Protein AF-A0A9X5XKQ8-F1 (afdb_monomer_lite)

Secondary structure (DSSP, 8-state):
-----PPPPPP-------------TTHHHHHHHHHHHHHTT--HHHHHHHHTS-HHHHHHHHTTSS-GGGS-HHHHHHHHHHHHHTT--HHHHHHHHHHHHHHHHHHHHH-SSS-GGG-HHHHS---HHHHHHHHHHHH----HHHHTPPPPSSPPPS---SS----HHHHHHHHHHHHH--

Radius of gyration: 20.22 Å; chains: 1; bounding box: 69×44×56 Å

Sequence (182 aa):
MGAVMRPSSPPTLTGSQGSSSRPRAGVISGYVFRVIREQQGRTQEEAAELLKVSADTIAGWETGRRPLTAVPTGQMLMHRHRLMQMGTAPALLQALERALEADVLLASALDDEAPVEESPLGAWVMQRDLVEVLAWPLNGVAPQPVRELPSPPRPRRGPAPAGPELPSGDRATFFRQMRRTA

Structure (mmCIF, N/CA/C/O backbone):
data_AF-A0A9X5XKQ8-F1
#
_entry.id   AF-A0A9X5XKQ8-F1
#
loop_
_atom_site.group_PDB
_atom_site.id
_atom_site.type_symbol
_atom_site.label_atom_id
_atom_site.label_alt_id
_atom_site.label_comp_id
_atom_site.label_asym_id
_atom_site.label_entity_id
_atom_site.label_seq_id
_atom_site.pdbx_PDB_ins_code
_atom_site.Cartn_x
_atom_site.Cartn_y
_atom_site.Cartn_z
_atom_site.occupancy
_atom_site.B_iso_or_equiv
_atom_site.auth_seq_id
_atom_site.auth_comp_id
_atom_site.auth_asym_id
_atom_site.auth_atom_id
_atom_site.pdbx_PDB_model_num
ATOM 1 N N . MET A 1 1 ? -49.352 26.858 -37.821 1.00 45.19 1 MET A N 1
ATOM 2 C CA . MET A 1 1 ? -48.360 25.761 -37.793 1.00 45.19 1 MET A CA 1
ATOM 3 C C . MET A 1 1 ? -47.037 26.329 -37.296 1.00 45.19 1 MET A C 1
ATOM 5 O O . MET A 1 1 ? -46.308 26.909 -38.084 1.00 45.19 1 MET A O 1
ATOM 9 N N . GLY A 1 2 ? -46.781 26.272 -35.986 1.00 40.50 2 GLY A N 1
ATOM 10 C CA . GLY A 1 2 ? -45.540 26.772 -35.382 1.00 40.50 2 GLY A CA 1
ATOM 11 C C . GLY A 1 2 ? -44.641 25.603 -34.994 1.00 40.50 2 GLY A C 1
ATOM 12 O O . GLY A 1 2 ? -45.009 24.821 -34.122 1.00 40.50 2 GLY A O 1
ATOM 13 N N . ALA A 1 3 ? -43.495 25.461 -35.658 1.00 49.31 3 ALA A N 1
ATOM 14 C CA . ALA A 1 3 ? -42.481 24.482 -35.288 1.00 49.31 3 ALA A CA 1
ATOM 15 C C . ALA A 1 3 ? -41.633 25.052 -34.141 1.00 49.31 3 ALA A C 1
ATOM 17 O O . ALA A 1 3 ? -40.918 26.037 -34.311 1.00 49.31 3 ALA A O 1
ATOM 18 N N . VAL A 1 4 ? -41.745 24.449 -32.957 1.00 48.06 4 VAL A N 1
ATOM 19 C CA . VAL A 1 4 ? -40.940 24.794 -31.780 1.00 48.06 4 VAL A CA 1
ATOM 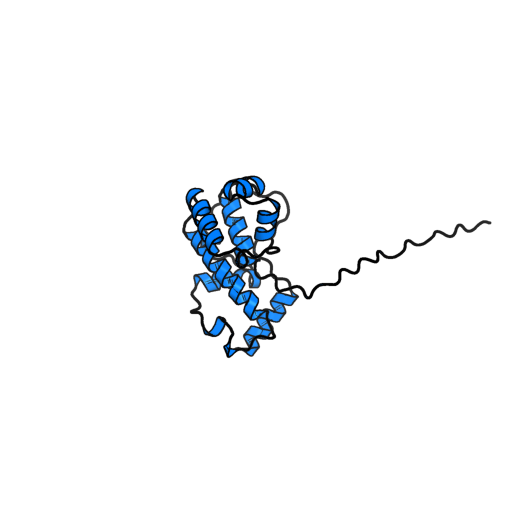20 C C . VAL A 1 4 ? -39.562 24.153 -31.935 1.00 48.06 4 VAL A C 1
ATOM 22 O O . VAL A 1 4 ? -39.407 22.942 -31.790 1.00 48.06 4 VAL A O 1
ATOM 25 N N . MET A 1 5 ? -38.560 24.973 -32.241 1.00 47.75 5 MET A N 1
ATOM 26 C CA . MET A 1 5 ? -37.156 24.575 -32.272 1.00 47.75 5 MET A CA 1
ATOM 27 C C . MET A 1 5 ? -36.645 24.471 -30.829 1.00 47.75 5 MET A C 1
ATOM 29 O O . MET A 1 5 ? -36.615 25.461 -30.101 1.00 47.75 5 MET A O 1
ATOM 33 N N . ARG A 1 6 ? -36.295 23.260 -30.380 1.00 52.22 6 ARG A N 1
ATOM 34 C CA . ARG A 1 6 ? -35.663 23.049 -29.068 1.00 52.22 6 ARG A CA 1
ATOM 35 C C . ARG A 1 6 ? -34.168 23.377 -29.173 1.00 52.22 6 ARG A C 1
ATOM 37 O O . ARG A 1 6 ? -33.523 22.825 -30.064 1.00 52.22 6 ARG A O 1
ATOM 44 N N . PRO A 1 7 ? -33.590 24.209 -28.292 1.00 46.31 7 PRO A N 1
ATOM 45 C CA . PRO A 1 7 ? -32.147 24.401 -28.269 1.00 46.31 7 PRO A CA 1
ATOM 46 C C . PRO A 1 7 ? -31.461 23.143 -27.716 1.00 46.31 7 PRO A C 1
ATOM 48 O O . PRO A 1 7 ? -31.816 22.637 -26.651 1.00 46.31 7 PRO A O 1
ATOM 51 N N . SER A 1 8 ? -30.488 22.626 -28.461 1.00 53.50 8 SER A N 1
ATOM 52 C CA . SER A 1 8 ? -29.568 21.574 -28.028 1.00 53.50 8 SER A CA 1
ATOM 53 C C . SER A 1 8 ? -28.607 22.114 -26.967 1.00 53.50 8 SER A C 1
ATOM 55 O O . SER A 1 8 ? -27.973 23.148 -27.183 1.00 53.50 8 SER A O 1
ATOM 57 N N . SER A 1 9 ? -28.484 21.414 -25.837 1.00 53.03 9 SER A N 1
ATOM 58 C CA . SER A 1 9 ? -27.539 21.754 -24.768 1.00 53.03 9 SER A CA 1
ATOM 59 C C . SER A 1 9 ? -26.091 21.762 -25.283 1.00 53.03 9 SER A C 1
ATOM 61 O O . SER A 1 9 ? -25.712 20.842 -26.012 1.00 53.03 9 SER A O 1
ATOM 63 N N . PRO A 1 10 ? -25.262 22.752 -24.907 1.00 51.09 10 PRO A N 1
ATOM 64 C CA . PRO A 1 10 ? -23.854 22.759 -25.278 1.00 51.09 10 PRO A CA 1
ATOM 65 C C . PRO A 1 10 ? -23.103 21.613 -24.575 1.00 51.09 10 PRO A C 1
ATOM 67 O O . PRO A 1 10 ? -23.402 21.308 -23.415 1.00 51.09 10 PRO A O 1
ATOM 70 N N . PRO A 1 11 ? -22.127 20.975 -25.244 1.00 52.66 11 PRO A N 1
ATOM 71 C CA . PRO A 1 11 ? -21.287 19.958 -24.625 1.00 52.66 11 PRO A CA 1
ATOM 72 C C . PRO A 1 11 ? -20.492 20.572 -23.467 1.00 52.66 11 PRO A C 1
ATOM 74 O O . PRO A 1 11 ? -19.905 21.646 -23.597 1.00 52.66 11 PRO A O 1
ATOM 77 N N . THR A 1 12 ? -20.487 19.900 -22.317 1.00 42.53 12 THR A N 1
ATOM 78 C CA . THR A 1 12 ? -19.729 20.312 -21.132 1.00 42.53 12 THR A CA 1
ATOM 79 C C . THR A 1 12 ? -18.234 20.385 -21.468 1.00 42.53 12 THR A C 1
ATOM 81 O O . THR A 1 12 ? -17.605 19.373 -21.757 1.00 42.53 12 THR A O 1
ATOM 84 N N . LEU A 1 13 ? -17.672 21.599 -21.431 1.00 53.25 13 LEU A N 1
ATOM 85 C CA . LEU A 1 13 ? -16.301 21.936 -21.849 1.00 53.25 13 LEU A CA 1
ATOM 86 C C . LEU A 1 13 ? -15.208 21.628 -20.814 1.00 53.25 13 LEU A C 1
ATOM 88 O O . LEU A 1 13 ? -14.079 22.093 -20.954 1.00 53.25 13 LEU A O 1
ATOM 92 N N . THR A 1 14 ? -15.478 20.830 -19.784 1.00 48.12 14 THR A N 1
ATOM 93 C CA . THR A 1 14 ? -14.388 20.303 -18.956 1.00 48.12 14 THR A CA 1
ATOM 94 C C . THR A 1 14 ? -13.798 19.086 -19.650 1.00 48.12 14 THR A C 1
ATOM 96 O O . THR A 1 14 ? -14.039 17.946 -19.255 1.00 48.12 14 THR A O 1
ATOM 99 N N . GLY A 1 15 ? -13.012 19.335 -20.698 1.00 40.84 15 GLY A N 1
ATOM 100 C CA . GLY A 1 15 ? -11.965 18.402 -21.075 1.00 40.84 15 GLY A CA 1
ATOM 101 C C . GLY A 1 15 ? -11.047 18.284 -19.868 1.00 40.84 15 GLY A C 1
ATOM 102 O O . GLY A 1 15 ? -10.302 19.216 -19.566 1.00 40.84 15 GLY A O 1
ATOM 103 N N . SER A 1 16 ? -11.148 17.182 -19.122 1.00 49.44 16 SER A N 1
ATOM 104 C CA . SER A 1 16 ? -10.107 16.839 -18.166 1.00 49.44 16 SER A CA 1
ATOM 105 C C . SER A 1 16 ? -8.851 16.657 -19.000 1.00 49.44 16 SER A C 1
ATOM 107 O O . SER A 1 16 ? -8.699 15.642 -19.681 1.00 49.44 16 SER A O 1
ATOM 109 N N . GLN A 1 17 ? -7.988 17.669 -19.004 1.00 41.66 17 GLN A N 1
ATOM 110 C CA . GLN A 1 17 ? -6.618 17.494 -19.432 1.00 41.66 17 GLN A CA 1
ATOM 111 C C . GLN A 1 17 ? -6.070 16.417 -18.509 1.00 41.66 17 GLN A C 1
ATOM 113 O O . GLN A 1 17 ? -5.845 16.654 -17.320 1.00 41.66 17 GLN A O 1
ATOM 118 N N . GLY A 1 18 ? -5.991 15.197 -19.033 1.00 39.75 18 GLY A N 1
ATOM 119 C CA . GLY A 1 18 ? -5.269 14.122 -18.399 1.00 39.75 18 GLY A CA 1
ATOM 120 C C . GLY A 1 18 ? -3.829 14.585 -18.348 1.00 39.75 18 GLY A C 1
ATOM 121 O O . GLY A 1 18 ? -3.083 14.361 -19.293 1.00 39.75 18 GLY A O 1
ATOM 122 N N . SER A 1 19 ? -3.465 15.270 -17.258 1.00 40.84 19 SER A N 1
ATOM 123 C CA . SER A 1 19 ? -2.120 15.191 -16.699 1.00 40.84 19 SER A CA 1
ATOM 124 C C . SER A 1 19 ? -1.695 13.753 -16.922 1.00 40.84 19 SER A C 1
ATOM 126 O O . SER A 1 19 ? -2.434 12.862 -16.483 1.00 40.84 19 SER A O 1
ATOM 128 N N . SER A 1 20 ? -0.645 13.551 -17.724 1.00 41.59 20 SER A N 1
ATOM 129 C CA . SER A 1 20 ? -0.081 12.240 -18.031 1.00 41.59 20 SER A CA 1
ATOM 130 C C . SER A 1 20 ? -0.135 11.441 -16.743 1.00 41.59 20 SER A C 1
ATOM 132 O O . SER A 1 20 ? 0.508 11.812 -15.762 1.00 41.59 20 SER A O 1
ATOM 134 N N . SER A 1 21 ? -1.076 10.491 -16.684 1.00 48.53 21 SER A N 1
ATOM 135 C CA . SER A 1 21 ? -1.498 9.903 -15.419 1.00 48.53 21 SER A CA 1
ATOM 136 C C . SER A 1 21 ? -0.272 9.221 -14.870 1.00 48.53 21 SER A C 1
ATOM 138 O O . SER A 1 21 ? 0.073 8.142 -15.346 1.00 48.53 21 SER A O 1
ATOM 140 N N . ARG A 1 22 ? 0.404 9.871 -13.916 1.00 55.69 22 ARG A N 1
ATOM 141 C CA . ARG A 1 22 ? 1.562 9.292 -13.257 1.00 55.69 22 ARG A CA 1
ATOM 142 C C . ARG A 1 22 ? 1.132 7.884 -12.847 1.00 55.69 22 ARG A C 1
ATOM 144 O O . ARG A 1 22 ? 0.033 7.770 -12.282 1.00 55.69 22 ARG A O 1
ATOM 151 N N . PRO A 1 23 ? 1.902 6.842 -13.205 1.00 58.00 23 PRO A N 1
ATOM 152 C CA . PRO A 1 23 ? 1.518 5.467 -12.931 1.00 58.00 23 PRO A CA 1
ATOM 153 C C . PRO A 1 23 ? 1.023 5.370 -11.492 1.00 58.00 23 PRO A C 1
ATOM 155 O O . PRO A 1 23 ? 1.635 5.969 -10.600 1.00 58.00 23 PRO A O 1
ATOM 158 N N . ARG A 1 24 ? -0.119 4.711 -11.257 1.00 66.75 24 ARG A N 1
ATOM 159 C CA . ARG A 1 24 ? -0.704 4.612 -9.908 1.00 66.75 24 ARG A CA 1
ATOM 160 C C . ARG A 1 24 ? 0.163 3.691 -9.042 1.00 66.75 24 ARG A C 1
ATOM 162 O O . ARG A 1 24 ? -0.182 2.546 -8.784 1.00 66.75 24 ARG A O 1
ATOM 169 N N . ALA A 1 25 ? 1.290 4.222 -8.585 1.00 73.62 25 ALA A N 1
ATOM 170 C CA . ALA A 1 25 ? 2.359 3.577 -7.827 1.00 73.62 25 ALA A CA 1
ATOM 171 C C . ALA A 1 25 ? 2.005 3.343 -6.345 1.00 73.62 25 ALA A C 1
ATOM 173 O O . ALA A 1 25 ? 2.826 3.546 -5.457 1.00 73.62 25 ALA A O 1
ATOM 174 N N . GLY A 1 26 ? 0.745 3.027 -6.053 1.00 92.62 26 GLY A N 1
ATOM 175 C CA . GLY A 1 26 ? 0.241 2.885 -4.685 1.00 92.62 26 GLY A CA 1
ATOM 176 C C . GLY A 1 26 ? -0.919 1.909 -4.554 1.00 92.62 26 GLY A C 1
ATOM 177 O O . GLY A 1 26 ? -1.585 1.891 -3.519 1.00 92.62 26 GLY A O 1
ATOM 178 N N . VAL A 1 27 ? -1.239 1.169 -5.619 1.00 94.88 27 VAL A N 1
ATOM 179 C CA . VAL A 1 27 ? -2.424 0.304 -5.652 1.00 94.88 27 VAL A CA 1
ATOM 180 C C . VAL A 1 27 ? -2.233 -0.937 -4.792 1.00 94.88 27 VAL A C 1
ATOM 182 O O . VAL A 1 27 ? -3.198 -1.390 -4.179 1.00 94.88 27 VAL A O 1
ATOM 185 N N . ILE A 1 28 ? -1.009 -1.467 -4.703 1.00 96.94 28 ILE A N 1
ATOM 186 C CA . ILE A 1 28 ? -0.746 -2.711 -3.981 1.00 96.94 28 ILE A CA 1
ATOM 187 C C . ILE A 1 28 ? -0.698 -2.434 -2.478 1.00 96.94 28 ILE A C 1
ATOM 189 O O . ILE A 1 28 ? -1.467 -3.029 -1.718 1.00 96.94 28 ILE A O 1
ATOM 193 N N . SER A 1 29 ? 0.137 -1.485 -2.041 1.00 97.69 29 SER A N 1
ATOM 194 C CA . SER A 1 29 ? 0.233 -1.089 -0.628 1.00 97.69 29 SER A CA 1
ATOM 195 C C . SER A 1 29 ? -1.077 -0.500 -0.117 1.00 97.69 29 SER A C 1
ATOM 197 O O . SER A 1 29 ? -1.502 -0.834 0.990 1.00 97.69 29 SER A O 1
ATOM 199 N N . GLY A 1 30 ? -1.772 0.291 -0.940 1.00 97.19 30 GLY A N 1
ATOM 200 C CA . GLY A 1 30 ? -3.099 0.814 -0.626 1.00 97.19 30 GLY A CA 1
ATOM 201 C C . GLY A 1 30 ? -4.119 -0.291 -0.362 1.00 97.19 30 GLY A C 1
ATOM 202 O O . GLY A 1 30 ? -4.845 -0.251 0.636 1.00 97.19 30 GLY A O 1
ATOM 203 N N . TYR A 1 31 ? -4.139 -1.326 -1.206 1.00 97.19 31 TYR A N 1
ATOM 204 C CA . TYR A 1 31 ? -5.040 -2.457 -1.012 1.00 97.19 31 TYR A CA 1
ATOM 205 C C . TYR A 1 31 ? -4.669 -3.295 0.220 1.00 97.19 31 TYR A C 1
ATOM 207 O O . TYR A 1 31 ? -5.552 -3.658 0.996 1.00 97.19 31 TYR A O 1
ATOM 215 N N . VAL A 1 32 ? -3.382 -3.563 0.467 1.00 97.75 32 VAL A N 1
ATOM 216 C CA . VAL A 1 32 ? -2.951 -4.283 1.681 1.00 97.75 32 VAL A CA 1
ATOM 217 C C . VAL A 1 32 ? -3.299 -3.498 2.948 1.00 97.75 32 VAL A C 1
ATOM 219 O O . VAL A 1 32 ? -3.805 -4.072 3.913 1.00 97.75 32 VAL A O 1
ATOM 222 N N . PHE A 1 33 ? -3.112 -2.178 2.942 1.00 97.69 33 PHE A N 1
ATOM 223 C CA . PHE A 1 33 ? -3.520 -1.314 4.047 1.00 97.69 33 PHE A CA 1
ATOM 224 C C . PHE A 1 33 ? -5.032 -1.398 4.307 1.00 97.69 33 PHE A C 1
ATOM 226 O O . PHE A 1 33 ? -5.469 -1.534 5.454 1.00 97.69 33 PHE A O 1
ATOM 233 N N . ARG A 1 34 ? -5.838 -1.415 3.239 1.00 96.19 34 ARG A N 1
ATOM 234 C CA . ARG A 1 34 ? -7.282 -1.646 3.334 1.00 96.19 34 ARG A CA 1
ATOM 235 C C . ARG A 1 34 ? -7.610 -3.008 3.953 1.00 96.19 34 ARG A C 1
ATOM 237 O O . ARG A 1 34 ? -8.474 -3.070 4.826 1.00 96.19 34 ARG A O 1
ATOM 244 N N . VAL A 1 35 ? -6.927 -4.080 3.542 1.00 96.12 35 VAL A N 1
ATOM 245 C CA . VAL A 1 35 ? -7.100 -5.425 4.124 1.00 96.12 35 VAL A CA 1
ATOM 246 C C . VAL A 1 35 ? -6.810 -5.405 5.625 1.00 96.12 35 VAL A C 1
ATOM 248 O O . VAL A 1 35 ? -7.610 -5.926 6.398 1.00 96.12 35 VAL A O 1
ATOM 251 N N . ILE A 1 36 ? -5.725 -4.753 6.059 1.00 96.88 36 ILE A N 1
ATOM 252 C CA . ILE A 1 36 ? -5.400 -4.596 7.486 1.00 96.88 36 ILE A CA 1
ATOM 253 C C . ILE A 1 36 ? -6.547 -3.913 8.236 1.00 96.88 36 ILE A C 1
ATOM 255 O O . ILE A 1 36 ? -6.997 -4.422 9.265 1.00 96.88 36 ILE A O 1
ATOM 259 N N . ARG A 1 37 ? -7.053 -2.789 7.714 1.00 95.75 37 ARG A N 1
ATOM 260 C CA . ARG A 1 37 ? -8.171 -2.066 8.333 1.00 95.75 37 ARG A CA 1
ATOM 261 C C . ARG A 1 37 ? -9.430 -2.933 8.426 1.00 95.75 37 ARG A C 1
ATOM 263 O O . ARG A 1 37 ? -10.109 -2.929 9.454 1.00 95.75 37 ARG A O 1
ATOM 270 N N . GLU A 1 38 ? -9.764 -3.660 7.363 1.00 94.69 38 GLU A N 1
ATOM 271 C CA . GLU A 1 38 ? -10.965 -4.500 7.312 1.00 94.69 38 GLU A CA 1
ATOM 272 C C . GLU A 1 38 ? -10.870 -5.701 8.263 1.00 94.69 38 GLU A C 1
ATOM 274 O O . GLU A 1 38 ? -11.836 -5.983 8.972 1.00 94.69 38 GLU A O 1
ATOM 279 N N . GLN A 1 39 ? -9.704 -6.346 8.369 1.00 94.62 39 GLN A N 1
ATOM 280 C CA . GLN A 1 39 ? -9.445 -7.408 9.356 1.00 94.62 39 GLN A CA 1
ATOM 281 C C . GLN A 1 39 ? -9.569 -6.911 10.797 1.00 94.62 39 GLN A C 1
ATOM 283 O O . GLN A 1 39 ? -10.011 -7.628 11.690 1.00 94.62 39 GLN A O 1
ATOM 288 N N . GLN A 1 40 ? -9.243 -5.644 11.012 1.00 93.38 40 GLN A N 1
ATOM 289 C CA . GLN A 1 40 ? -9.417 -4.954 12.279 1.00 93.38 40 GLN A CA 1
ATOM 290 C C . GLN A 1 40 ? -10.859 -4.497 12.557 1.00 93.38 40 GLN A C 1
ATOM 292 O O . GLN A 1 40 ? -11.100 -3.900 13.608 1.00 93.38 40 GLN A O 1
ATOM 297 N N . GLY A 1 41 ? -11.801 -4.724 11.633 1.00 93.06 41 GLY A N 1
ATOM 298 C CA . GLY A 1 41 ? -13.209 -4.341 11.767 1.00 93.06 41 GLY A CA 1
ATOM 299 C C . GLY A 1 41 ? -13.473 -2.830 11.749 1.00 93.06 41 GLY A C 1
ATOM 300 O O . GLY A 1 41 ? -14.566 -2.413 12.134 1.00 93.06 41 GLY A O 1
ATOM 301 N N . ARG A 1 42 ? -12.497 -2.019 11.318 1.00 93.44 42 ARG A N 1
ATOM 302 C CA . ARG A 1 42 ? -12.523 -0.552 11.442 1.00 93.44 42 ARG A CA 1
ATOM 303 C C . ARG A 1 42 ? -13.064 0.147 10.196 1.00 93.44 42 ARG A C 1
ATOM 305 O O . ARG A 1 42 ? -12.828 -0.312 9.078 1.00 93.44 42 ARG A O 1
ATOM 312 N N . THR A 1 43 ? -13.749 1.279 10.351 1.00 94.88 43 THR A N 1
ATOM 313 C CA . THR A 1 43 ? -14.079 2.198 9.245 1.00 94.88 43 THR A CA 1
ATOM 314 C C . THR A 1 43 ? -12.888 3.079 8.870 1.00 94.88 43 THR A C 1
ATOM 316 O O . THR A 1 43 ? -11.869 3.101 9.564 1.00 94.88 43 THR A O 1
ATOM 319 N N . GLN A 1 44 ? -12.992 3.795 7.745 1.00 95.75 44 GLN A N 1
ATOM 320 C CA . GLN A 1 44 ? -11.950 4.740 7.334 1.00 95.75 44 GLN A CA 1
ATOM 321 C C . GLN A 1 44 ? -11.815 5.894 8.337 1.00 95.75 44 GLN A C 1
ATOM 323 O O . GLN A 1 44 ? -10.701 6.342 8.584 1.00 95.75 44 GLN A O 1
ATOM 328 N N . GLU A 1 45 ? -12.917 6.325 8.951 1.00 97.50 45 GLU A N 1
ATOM 329 C CA . GLU A 1 45 ? -12.959 7.347 10.001 1.00 97.50 45 GLU A CA 1
ATOM 330 C C . GLU A 1 45 ? -12.247 6.864 11.270 1.00 97.50 45 GLU A C 1
ATOM 332 O O . GLU A 1 45 ? -11.323 7.522 11.740 1.00 97.50 45 GLU A O 1
ATOM 337 N N . GLU A 1 46 ? -12.586 5.667 11.761 1.00 96.38 46 GLU A N 1
ATOM 338 C CA . GLU A 1 46 ? -11.940 5.069 12.940 1.00 96.38 46 GLU A CA 1
ATOM 339 C C . GLU A 1 46 ? -10.427 4.876 12.711 1.00 96.38 46 GLU A C 1
ATOM 341 O O . GLU A 1 46 ? -9.605 5.149 13.588 1.00 96.38 46 GLU A O 1
ATOM 346 N N . ALA A 1 47 ? -10.028 4.438 11.511 1.00 96.31 47 ALA A N 1
ATOM 347 C CA . ALA A 1 47 ? -8.618 4.310 11.149 1.00 96.31 47 ALA A CA 1
ATOM 348 C C . ALA A 1 47 ? -7.908 5.672 11.062 1.00 96.31 47 ALA A C 1
ATOM 350 O O . ALA A 1 47 ? -6.753 5.790 11.475 1.00 96.31 47 ALA A O 1
ATOM 351 N N . ALA A 1 48 ? -8.585 6.699 10.543 1.00 97.69 48 ALA A N 1
ATOM 352 C CA . ALA A 1 48 ? -8.053 8.051 10.430 1.00 97.69 48 ALA A CA 1
ATOM 353 C C . ALA A 1 48 ? -7.768 8.662 11.808 1.00 97.69 48 ALA A C 1
ATOM 355 O O . ALA A 1 48 ? -6.676 9.191 12.027 1.00 97.69 48 ALA A O 1
ATOM 356 N N . GLU A 1 49 ? -8.699 8.510 12.752 1.00 96.81 49 GLU A N 1
ATOM 357 C CA . GLU A 1 49 ? -8.531 8.945 14.141 1.00 96.81 49 GLU A CA 1
ATOM 358 C C . GLU A 1 49 ? -7.317 8.274 14.797 1.00 96.81 49 GLU A C 1
ATOM 360 O O . GLU A 1 49 ? -6.435 8.951 15.332 1.00 96.81 49 GLU A O 1
ATOM 365 N N . LEU A 1 50 ? -7.212 6.946 14.682 1.00 94.88 50 LEU A N 1
ATOM 366 C CA . LEU A 1 50 ? -6.114 6.173 15.271 1.00 94.88 50 LEU A CA 1
ATOM 367 C C . LEU A 1 50 ? -4.758 6.530 14.657 1.00 94.88 50 LEU A C 1
ATOM 369 O O . LEU A 1 50 ? -3.751 6.622 15.364 1.00 94.88 50 LEU A O 1
ATOM 373 N N . LEU A 1 51 ? -4.718 6.765 13.345 1.00 96.00 51 LEU A N 1
ATOM 374 C CA . LEU A 1 51 ? -3.495 7.119 12.630 1.00 96.00 51 LEU A CA 1
ATOM 375 C C . LEU A 1 51 ? -3.182 8.616 12.656 1.00 96.00 51 LEU A C 1
ATOM 377 O O . LEU A 1 51 ? -2.079 8.981 12.241 1.00 96.00 51 LEU A O 1
ATOM 381 N N . LYS A 1 52 ? -4.067 9.443 13.227 1.00 95.94 52 LYS A N 1
ATOM 382 C CA . LYS A 1 52 ? -3.958 10.907 13.325 1.00 95.94 52 LYS A CA 1
ATOM 383 C C . LYS A 1 52 ? -3.865 11.590 11.956 1.00 95.94 52 LYS A C 1
ATOM 385 O O . LYS A 1 52 ? -3.029 12.466 11.747 1.00 95.94 52 LYS A O 1
ATOM 390 N N . VAL A 1 53 ? -4.712 11.163 11.023 1.00 97.56 53 VAL A N 1
ATOM 391 C CA . VAL A 1 53 ? -4.841 11.722 9.666 1.00 97.56 53 VAL A CA 1
ATOM 392 C C . VAL A 1 53 ? -6.316 11.976 9.344 1.00 97.56 53 VAL A C 1
ATOM 394 O O . VAL A 1 53 ? -7.188 11.685 10.155 1.00 97.56 53 VAL A O 1
ATOM 397 N N . SER A 1 54 ? -6.625 12.531 8.171 1.00 98.12 54 SER A N 1
ATOM 398 C CA . SER A 1 54 ? -8.014 12.680 7.720 1.00 98.12 54 SER A CA 1
ATOM 399 C C . SER A 1 54 ? -8.554 11.396 7.076 1.00 98.12 54 SER A C 1
ATOM 401 O O . SER A 1 54 ? -7.796 10.631 6.476 1.00 98.12 54 SER A O 1
ATOM 403 N N . ALA A 1 55 ? -9.875 11.191 7.112 1.00 97.62 55 ALA A N 1
ATOM 404 C CA . ALA A 1 55 ? -10.527 10.091 6.390 1.00 97.62 55 ALA A CA 1
ATOM 405 C C . ALA A 1 55 ? -10.261 10.146 4.872 1.00 97.62 55 ALA A C 1
ATOM 407 O O . ALA A 1 55 ? -10.056 9.114 4.239 1.00 97.62 55 ALA A O 1
ATOM 408 N N . ASP A 1 56 ? -10.152 11.350 4.297 1.00 97.81 56 ASP A N 1
ATOM 409 C CA . ASP A 1 56 ? -9.736 11.546 2.900 1.00 97.81 56 ASP A CA 1
ATOM 410 C C . ASP A 1 56 ? -8.313 11.024 2.634 1.00 97.81 56 ASP A C 1
ATOM 412 O O . ASP A 1 56 ? -8.038 10.463 1.575 1.00 97.81 56 ASP A O 1
ATOM 416 N N . THR A 1 57 ? -7.406 11.149 3.606 1.00 97.62 57 THR A N 1
ATOM 417 C CA . THR A 1 57 ? -6.054 10.585 3.503 1.00 97.62 57 THR A CA 1
ATOM 418 C C . THR A 1 57 ? 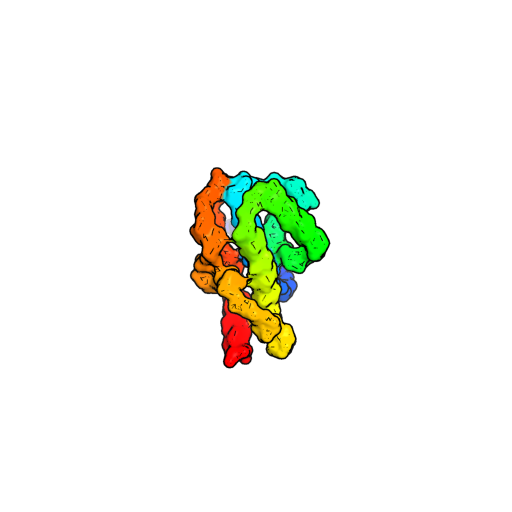-6.098 9.062 3.493 1.00 97.62 57 THR A C 1
ATOM 420 O O . THR A 1 57 ? -5.487 8.459 2.615 1.00 97.62 57 THR A O 1
ATOM 423 N N . ILE A 1 58 ? -6.884 8.448 4.384 1.00 97.94 58 ILE A N 1
ATOM 424 C CA . ILE A 1 58 ? -7.108 6.996 4.391 1.00 97.94 58 ILE A CA 1
ATOM 425 C C . ILE A 1 58 ? -7.689 6.531 3.054 1.00 97.94 58 ILE A C 1
ATOM 427 O O . ILE A 1 58 ? -7.143 5.631 2.425 1.00 97.94 58 ILE A O 1
ATOM 431 N N . ALA A 1 59 ? -8.749 7.179 2.568 1.00 96.06 59 ALA A N 1
ATOM 432 C CA . ALA A 1 59 ? -9.345 6.852 1.277 1.00 96.06 59 ALA A CA 1
ATOM 433 C C . ALA A 1 59 ? -8.353 7.049 0.117 1.00 96.06 59 ALA A C 1
ATOM 435 O O . ALA A 1 59 ? -8.325 6.256 -0.825 1.00 96.06 59 ALA A O 1
ATOM 436 N N . GLY A 1 60 ? -7.523 8.092 0.174 1.00 96.12 60 GLY A N 1
ATOM 437 C CA . GLY A 1 60 ? -6.455 8.351 -0.787 1.00 96.12 60 GLY A CA 1
ATOM 438 C C . GLY A 1 60 ? -5.406 7.240 -0.817 1.00 96.12 60 GLY A C 1
ATOM 439 O O . GLY A 1 60 ? -5.040 6.805 -1.908 1.00 96.12 60 GLY A O 1
ATOM 440 N N . TRP A 1 61 ? -4.976 6.756 0.350 1.00 97.19 61 TRP A N 1
ATOM 441 C CA . TRP A 1 61 ? -4.059 5.621 0.483 1.00 97.19 61 TRP A CA 1
ATOM 442 C C . TRP A 1 61 ? -4.687 4.330 -0.038 1.00 97.19 61 TRP A C 1
ATOM 444 O O . TRP A 1 61 ? -4.122 3.694 -0.917 1.00 97.19 61 TRP A O 1
ATOM 454 N N . GLU A 1 62 ? -5.894 3.983 0.415 1.00 96.19 62 GLU A N 1
ATOM 455 C CA . GLU A 1 62 ? -6.567 2.731 0.033 1.00 96.19 62 GLU A CA 1
ATOM 456 C C . GLU A 1 62 ? -6.879 2.620 -1.459 1.00 96.19 62 GLU A C 1
ATOM 458 O O . GLU A 1 62 ? -6.972 1.521 -2.000 1.00 96.19 62 GLU A O 1
ATOM 463 N N . THR A 1 63 ? -7.072 3.757 -2.125 1.00 92.69 63 THR A N 1
ATOM 464 C CA . THR A 1 63 ? -7.333 3.813 -3.571 1.00 92.69 63 THR A CA 1
ATOM 465 C C . THR A 1 63 ? -6.061 3.948 -4.405 1.00 92.69 63 THR A C 1
ATOM 467 O O . THR A 1 63 ? -6.146 3.980 -5.631 1.00 92.69 63 THR A O 1
ATOM 470 N N . GLY A 1 64 ? -4.895 4.097 -3.769 1.00 91.81 64 GLY A N 1
ATOM 471 C CA . GLY A 1 64 ? -3.632 4.399 -4.440 1.00 91.81 64 GLY A CA 1
ATOM 472 C C . GLY A 1 64 ? -3.558 5.808 -5.047 1.00 91.81 64 GLY A C 1
ATOM 473 O O . GLY A 1 64 ? -2.568 6.134 -5.695 1.00 91.81 64 GLY A O 1
ATOM 474 N N . ARG A 1 65 ? -4.571 6.671 -4.842 1.00 91.25 65 ARG A N 1
ATOM 475 C CA . ARG A 1 65 ? -4.557 8.078 -5.303 1.00 91.25 65 ARG A CA 1
ATOM 476 C C . ARG A 1 65 ? -3.495 8.911 -4.589 1.00 91.25 65 ARG A C 1
ATOM 478 O O . ARG A 1 65 ? -2.981 9.868 -5.157 1.00 91.25 65 ARG A O 1
ATOM 485 N N . ARG A 1 66 ? -3.206 8.573 -3.333 1.00 94.00 66 ARG A N 1
ATOM 486 C CA . ARG A 1 66 ? -2.076 9.089 -2.560 1.00 94.00 66 ARG A CA 1
ATOM 487 C C . ARG A 1 66 ? -1.228 7.872 -2.197 1.00 94.00 66 ARG A C 1
ATOM 489 O O . ARG A 1 66 ? -1.637 7.131 -1.314 1.00 94.00 66 ARG A O 1
ATOM 496 N N . PRO A 1 67 ? -0.125 7.586 -2.895 1.00 94.81 67 PRO A N 1
ATOM 497 C CA . PRO A 1 67 ? 0.623 6.364 -2.635 1.00 94.81 67 PRO A CA 1
ATOM 498 C C . PRO A 1 67 ? 1.267 6.419 -1.245 1.00 94.81 67 PRO A C 1
ATOM 500 O O . PRO A 1 67 ? 1.789 7.459 -0.834 1.00 94.81 67 PRO A O 1
ATOM 503 N N . LEU A 1 68 ? 1.248 5.300 -0.516 1.00 95.94 68 LEU A N 1
ATOM 504 C CA . LEU A 1 68 ? 1.889 5.210 0.801 1.00 95.94 68 LEU A CA 1
ATOM 505 C C . LEU A 1 68 ? 3.414 5.392 0.711 1.00 95.94 68 LEU A C 1
ATOM 507 O O . LEU A 1 68 ? 4.026 5.865 1.663 1.00 95.94 68 LEU A O 1
ATOM 511 N N . THR A 1 69 ? 4.015 5.103 -0.446 1.00 95.00 69 THR A N 1
ATOM 512 C CA . THR A 1 69 ? 5.436 5.348 -0.745 1.00 95.00 69 THR A CA 1
ATOM 513 C C . THR A 1 69 ? 5.807 6.837 -0.766 1.00 95.00 69 THR A C 1
ATOM 515 O O . THR A 1 69 ? 6.978 7.169 -0.611 1.00 95.00 69 THR A O 1
ATOM 518 N N . ALA A 1 70 ? 4.833 7.749 -0.893 1.00 94.69 70 ALA A N 1
ATOM 519 C CA . ALA A 1 70 ? 5.055 9.195 -0.792 1.00 94.69 70 ALA A CA 1
ATOM 520 C C . ALA A 1 70 ? 4.968 9.733 0.650 1.00 94.69 70 ALA A C 1
ATOM 522 O O . ALA A 1 70 ? 5.214 10.918 0.886 1.00 94.69 70 ALA A O 1
ATOM 523 N N . VAL A 1 71 ? 4.598 8.898 1.626 1.00 95.81 71 VAL A N 1
ATOM 524 C CA . VAL A 1 71 ? 4.579 9.292 3.039 1.00 95.81 71 VAL A CA 1
ATOM 525 C C . VAL A 1 71 ? 6.021 9.354 3.557 1.00 95.81 71 VAL A C 1
ATOM 527 O O . VAL A 1 71 ? 6.768 8.394 3.364 1.00 95.81 71 VAL A O 1
ATOM 530 N N . PRO A 1 72 ? 6.433 10.426 4.263 1.00 96.50 72 PRO A N 1
ATOM 531 C CA . PRO A 1 72 ? 7.778 10.512 4.821 1.00 96.50 72 PRO A CA 1
ATOM 532 C C . PRO A 1 72 ? 8.116 9.304 5.700 1.00 96.50 72 PRO A C 1
ATOM 534 O O . PRO A 1 72 ? 7.319 8.923 6.559 1.00 96.50 72 PRO A O 1
ATOM 537 N N . THR A 1 73 ? 9.322 8.749 5.556 1.00 95.31 73 THR A N 1
ATOM 538 C CA . THR A 1 73 ? 9.743 7.515 6.243 1.00 95.31 73 THR A CA 1
ATOM 539 C C . THR A 1 73 ? 9.520 7.570 7.755 1.00 95.31 73 THR A C 1
ATOM 541 O O . THR A 1 73 ? 8.991 6.627 8.338 1.00 95.31 73 THR A O 1
ATOM 544 N N . GLY A 1 74 ? 9.835 8.700 8.400 1.00 96.81 74 GLY A N 1
ATOM 545 C CA . GLY A 1 74 ? 9.588 8.884 9.834 1.00 96.81 74 GLY A CA 1
ATOM 546 C C . GLY A 1 74 ? 8.106 8.765 10.217 1.00 96.81 74 GLY A C 1
ATOM 547 O O . GLY A 1 74 ? 7.779 8.135 11.220 1.00 96.81 74 GLY A O 1
ATOM 548 N N . GLN A 1 75 ? 7.195 9.298 9.395 1.00 96.12 75 GLN A N 1
ATOM 549 C CA . GLN A 1 75 ? 5.752 9.125 9.599 1.00 96.12 75 GLN A CA 1
ATOM 550 C C . GLN A 1 75 ? 5.307 7.691 9.315 1.00 96.12 75 GLN A C 1
ATOM 552 O O . GLN A 1 75 ? 4.513 7.143 10.077 1.00 96.12 75 GLN A O 1
ATOM 557 N N . MET A 1 76 ? 5.860 7.042 8.288 1.00 96.12 76 MET A N 1
ATOM 558 C CA . MET A 1 76 ? 5.571 5.634 8.004 1.00 96.12 76 MET A CA 1
ATOM 559 C C . MET A 1 76 ? 5.922 4.728 9.193 1.00 96.12 76 MET A C 1
ATOM 561 O O . MET A 1 76 ? 5.119 3.878 9.576 1.00 96.12 76 MET A O 1
ATOM 565 N N . LEU A 1 77 ? 7.063 4.956 9.855 1.00 96.38 77 LEU A N 1
ATOM 566 C CA . LEU A 1 77 ? 7.436 4.224 11.073 1.00 96.38 77 LEU A CA 1
ATOM 567 C C . LEU A 1 77 ? 6.426 4.438 12.211 1.00 96.38 77 LEU A C 1
ATOM 569 O O . LEU A 1 77 ? 6.070 3.487 12.912 1.00 96.38 77 LEU A O 1
ATOM 573 N N . MET A 1 78 ? 5.916 5.663 12.374 1.00 97.06 78 MET A N 1
ATOM 574 C CA . MET A 1 78 ? 4.865 5.957 13.354 1.00 97.06 78 MET A CA 1
ATOM 575 C C . MET A 1 78 ? 3.551 5.247 13.016 1.00 97.06 78 MET A C 1
ATOM 577 O O . MET A 1 78 ? 2.929 4.662 13.906 1.00 97.06 78 MET A O 1
ATOM 581 N N . HIS A 1 79 ? 3.136 5.245 11.747 1.00 96.00 79 HIS A N 1
ATOM 582 C CA . HIS A 1 79 ? 1.948 4.517 11.301 1.00 96.00 79 HIS A CA 1
ATOM 583 C C . HIS A 1 79 ? 2.102 3.009 11.508 1.00 96.00 79 HIS A C 1
ATOM 585 O O . HIS A 1 79 ? 1.204 2.386 12.070 1.00 96.00 79 HIS A O 1
ATOM 591 N N . ARG A 1 80 ? 3.260 2.435 11.168 1.00 95.88 80 ARG A N 1
ATOM 592 C CA . ARG A 1 80 ? 3.584 1.025 11.422 1.00 95.88 80 ARG A CA 1
ATOM 593 C C . ARG A 1 80 ? 3.465 0.673 12.904 1.00 95.88 80 ARG A C 1
ATOM 595 O O . ARG A 1 80 ? 2.856 -0.338 13.245 1.00 95.88 80 ARG A O 1
ATOM 602 N N . HIS A 1 81 ? 3.998 1.511 13.795 1.00 95.81 81 HIS A N 1
ATOM 603 C CA . HIS A 1 81 ? 3.889 1.283 15.237 1.00 95.81 81 HIS A CA 1
ATOM 604 C C . HIS A 1 81 ? 2.439 1.323 15.729 1.00 95.81 81 HIS A C 1
ATOM 606 O O . HIS A 1 81 ? 2.026 0.455 16.494 1.00 95.81 81 HIS A O 1
ATOM 612 N N . ARG A 1 82 ? 1.635 2.268 15.234 1.00 95.88 82 ARG A N 1
ATOM 613 C CA . ARG A 1 82 ? 0.199 2.325 15.545 1.00 95.88 82 ARG A CA 1
ATOM 614 C C . ARG A 1 82 ? -0.543 1.097 15.017 1.00 95.88 82 ARG A C 1
ATOM 616 O O . ARG A 1 82 ? -1.339 0.520 15.745 1.00 95.88 82 ARG A O 1
ATOM 623 N N . LEU A 1 83 ? -0.247 0.642 13.796 1.00 95.56 83 LEU A N 1
ATOM 624 C CA . LEU A 1 83 ? -0.813 -0.593 13.239 1.00 95.56 83 LEU A CA 1
ATOM 625 C C . LEU A 1 83 ? -0.470 -1.811 14.109 1.00 95.56 83 LEU A C 1
ATOM 627 O O . LEU A 1 83 ? -1.356 -2.619 14.391 1.00 95.56 83 LEU A O 1
ATOM 631 N N . MET A 1 84 ? 0.768 -1.916 14.601 1.00 94.50 84 MET A N 1
ATOM 632 C CA . MET A 1 84 ? 1.158 -2.947 15.573 1.00 94.50 84 MET A CA 1
ATOM 633 C C . MET A 1 84 ? 0.336 -2.862 16.865 1.00 94.50 84 MET A C 1
ATOM 635 O O . MET A 1 84 ? -0.239 -3.862 17.288 1.00 94.50 84 MET A O 1
ATOM 639 N N . GLN A 1 85 ? 0.217 -1.673 17.463 1.00 92.69 85 GLN A N 1
ATOM 640 C CA . GLN A 1 85 ? -0.550 -1.461 18.700 1.00 92.69 85 GLN A CA 1
ATOM 641 C C . GLN A 1 85 ? -2.046 -1.779 18.554 1.00 92.69 85 GLN A C 1
ATOM 643 O O . GLN A 1 85 ? -2.697 -2.142 19.529 1.00 92.69 85 GLN A O 1
ATOM 648 N N . MET A 1 86 ? -2.596 -1.680 17.342 1.00 89.56 86 MET A N 1
ATOM 649 C CA . MET A 1 86 ? -3.986 -2.039 17.043 1.00 89.56 86 MET A CA 1
ATOM 650 C C . MET A 1 86 ? -4.226 -3.552 16.908 1.00 89.56 86 MET A C 1
ATOM 652 O O . MET A 1 86 ? -5.363 -3.954 16.657 1.00 89.56 86 MET A O 1
ATOM 656 N N . GLY A 1 87 ? -3.190 -4.383 17.068 1.00 90.69 87 GLY A N 1
ATOM 657 C CA . GLY A 1 87 ? -3.291 -5.840 16.976 1.00 90.69 87 GLY A CA 1
ATOM 658 C C . GLY A 1 87 ? -3.211 -6.380 15.548 1.00 90.69 87 GLY A C 1
ATOM 659 O O . GLY A 1 87 ?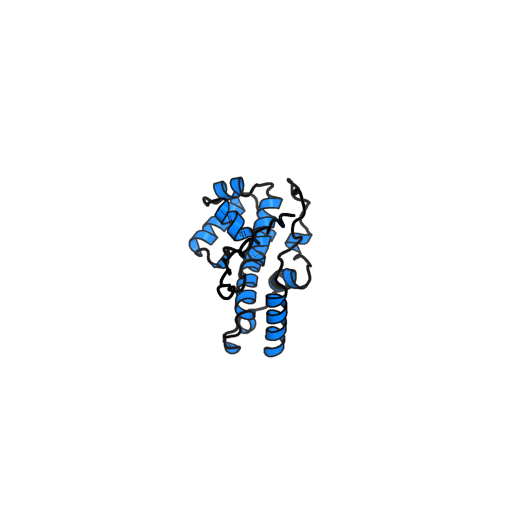 -3.739 -7.455 15.276 1.00 90.69 87 GLY A O 1
ATOM 660 N N . THR A 1 88 ? -2.578 -5.654 14.616 1.00 95.12 88 THR A N 1
ATOM 661 C CA . THR A 1 88 ? -2.330 -6.196 13.267 1.00 95.12 88 THR A CA 1
ATOM 662 C C . THR A 1 88 ? -1.459 -7.444 13.358 1.00 95.12 88 THR A C 1
ATOM 664 O O . THR A 1 88 ? -0.399 -7.410 13.982 1.00 95.12 88 THR A O 1
ATOM 667 N N . ALA A 1 89 ? -1.867 -8.525 12.689 1.00 93.62 89 ALA A N 1
ATOM 668 C CA . ALA A 1 89 ? -1.048 -9.726 12.577 1.00 93.62 89 ALA A CA 1
ATOM 669 C C . ALA A 1 89 ? 0.335 -9.387 11.971 1.00 93.62 89 ALA A C 1
ATOM 671 O O . ALA A 1 89 ? 0.384 -8.702 10.944 1.00 93.62 89 ALA A O 1
ATOM 672 N N . PRO A 1 90 ? 1.456 -9.885 12.531 1.00 94.69 90 PRO A N 1
ATOM 673 C CA . PRO A 1 90 ? 2.797 -9.589 12.017 1.00 94.69 90 PRO A CA 1
ATOM 674 C C . PRO A 1 90 ? 2.968 -9.900 10.525 1.00 94.69 90 PRO A C 1
ATOM 676 O O . PRO A 1 90 ? 3.578 -9.120 9.799 1.00 94.69 90 PRO A O 1
ATOM 679 N N . ALA A 1 91 ? 2.354 -10.986 10.046 1.00 95.19 91 ALA A N 1
ATOM 680 C CA . ALA A 1 91 ? 2.385 -11.371 8.637 1.00 95.19 91 ALA A CA 1
ATOM 681 C C . ALA A 1 91 ? 1.732 -10.325 7.710 1.00 95.19 91 ALA A C 1
ATOM 683 O O . ALA A 1 91 ? 2.198 -10.126 6.591 1.00 95.19 91 ALA A O 1
ATOM 684 N N . LEU A 1 92 ? 0.697 -9.611 8.173 1.00 96.19 92 LEU A N 1
ATOM 685 C CA . LEU A 1 92 ? 0.079 -8.532 7.396 1.00 96.19 92 LEU A CA 1
ATOM 686 C C . LEU A 1 92 ? 0.915 -7.254 7.393 1.00 96.19 92 LEU A C 1
ATOM 688 O O . LEU A 1 92 ? 0.935 -6.544 6.392 1.00 96.19 92 LEU A O 1
ATOM 692 N N . LEU A 1 93 ? 1.627 -6.963 8.483 1.00 96.62 93 LEU A N 1
ATOM 693 C CA . LEU A 1 93 ? 2.579 -5.851 8.510 1.00 96.62 93 LEU A CA 1
ATOM 694 C C . LEU A 1 93 ? 3.744 -6.111 7.556 1.00 96.62 93 LEU A C 1
ATOM 696 O O . LEU A 1 93 ? 4.110 -5.220 6.795 1.00 96.62 93 LEU A O 1
ATOM 700 N N . GLN A 1 94 ? 4.259 -7.343 7.534 1.00 96.25 94 GLN A N 1
ATOM 701 C CA . GLN A 1 94 ? 5.274 -7.740 6.562 1.00 96.25 94 GLN A CA 1
ATOM 702 C C . GLN A 1 94 ? 4.744 -7.650 5.127 1.00 96.25 94 GLN A C 1
ATOM 704 O O . GLN A 1 94 ? 5.440 -7.148 4.247 1.00 96.25 94 GLN A O 1
ATOM 709 N N . ALA A 1 95 ? 3.501 -8.083 4.886 1.00 97.12 95 ALA A N 1
ATOM 710 C CA . ALA A 1 95 ? 2.864 -7.944 3.579 1.00 97.12 95 ALA A CA 1
ATOM 711 C C . ALA A 1 95 ? 2.719 -6.472 3.157 1.00 97.12 95 ALA A C 1
ATOM 713 O O . ALA A 1 95 ? 2.875 -6.169 1.979 1.00 97.12 95 ALA A O 1
ATOM 714 N N . LEU A 1 96 ? 2.459 -5.552 4.096 1.00 97.62 96 LEU A N 1
ATOM 715 C CA . LEU A 1 96 ? 2.408 -4.115 3.810 1.00 97.62 96 LEU A CA 1
ATOM 716 C C . LEU A 1 96 ? 3.783 -3.571 3.407 1.00 97.62 96 LEU A C 1
ATOM 718 O O . LEU A 1 96 ? 3.870 -2.818 2.442 1.00 97.62 96 LEU A O 1
ATOM 722 N N . GLU A 1 97 ? 4.850 -3.972 4.097 1.00 95.81 97 GLU A N 1
ATOM 723 C CA . GLU A 1 97 ? 6.227 -3.608 3.729 1.00 95.81 97 GLU A CA 1
ATOM 724 C C . GLU A 1 97 ? 6.574 -4.115 2.320 1.00 95.81 97 GLU A C 1
ATOM 726 O O . GLU A 1 97 ? 6.995 -3.333 1.467 1.00 95.81 97 GLU A O 1
ATOM 731 N N . ARG A 1 98 ? 6.270 -5.387 2.027 1.00 96.25 98 ARG A N 1
ATOM 732 C CA . ARG A 1 98 ? 6.450 -5.977 0.689 1.00 96.25 98 ARG A CA 1
ATOM 733 C C . ARG A 1 98 ? 5.602 -5.294 -0.380 1.00 96.25 98 ARG A C 1
ATOM 735 O O . ARG A 1 98 ? 6.018 -5.200 -1.527 1.00 96.25 98 ARG A O 1
ATOM 742 N N . ALA A 1 99 ? 4.423 -4.796 -0.022 1.00 96.94 99 ALA A N 1
ATOM 743 C CA . ALA A 1 99 ? 3.565 -4.062 -0.941 1.00 96.94 99 ALA A CA 1
ATOM 744 C C . ALA A 1 99 ? 4.094 -2.659 -1.260 1.00 96.94 99 ALA A C 1
ATOM 746 O O . ALA A 1 99 ? 3.935 -2.206 -2.389 1.00 96.94 99 ALA A O 1
ATOM 747 N N . LEU A 1 100 ? 4.750 -1.991 -0.304 1.00 95.81 100 LEU A N 1
ATOM 748 C CA . LEU A 1 100 ? 5.457 -0.731 -0.557 1.00 95.81 100 LEU A CA 1
ATOM 749 C C . LEU A 1 100 ? 6.633 -0.953 -1.512 1.00 95.81 100 LEU A C 1
ATOM 751 O O . LEU A 1 100 ? 6.790 -0.204 -2.472 1.00 95.81 100 LEU A O 1
ATOM 755 N N . GLU A 1 101 ? 7.420 -2.006 -1.277 1.00 93.94 101 GLU A N 1
ATOM 756 C CA . GLU A 1 101 ? 8.492 -2.443 -2.179 1.00 93.94 101 GLU A CA 1
ATOM 757 C C . GLU A 1 101 ? 7.946 -2.739 -3.590 1.00 93.94 101 GLU A C 1
ATOM 759 O O . GLU A 1 101 ? 8.460 -2.224 -4.584 1.00 93.94 101 GLU A O 1
ATOM 764 N N . ALA A 1 102 ? 6.858 -3.509 -3.688 1.00 94.06 102 ALA A N 1
ATOM 765 C CA . ALA A 1 102 ? 6.227 -3.851 -4.961 1.00 94.06 102 ALA A CA 1
ATOM 766 C C . ALA A 1 102 ? 5.704 -2.619 -5.715 1.00 94.06 102 ALA A C 1
ATOM 768 O O . ALA A 1 102 ? 5.845 -2.552 -6.932 1.00 94.06 102 ALA A O 1
ATOM 769 N N . ASP A 1 103 ? 5.135 -1.636 -5.015 1.00 94.12 103 ASP A N 1
ATOM 770 C CA . ASP A 1 103 ? 4.681 -0.385 -5.627 1.00 94.12 103 ASP A CA 1
ATOM 771 C C . ASP A 1 103 ? 5.851 0.442 -6.191 1.00 94.12 103 ASP A C 1
ATOM 773 O O . ASP A 1 103 ? 5.704 1.042 -7.256 1.00 94.12 103 ASP A O 1
ATOM 777 N N . VAL A 1 104 ? 7.020 0.444 -5.534 1.00 91.12 104 VAL A N 1
ATOM 778 C CA . VAL A 1 104 ? 8.242 1.079 -6.066 1.00 91.12 104 VAL A CA 1
ATOM 779 C C . VAL A 1 104 ? 8.719 0.363 -7.330 1.00 91.12 104 VAL A C 1
ATOM 781 O O . VAL A 1 104 ? 8.947 1.019 -8.345 1.00 91.12 104 VAL A O 1
ATOM 784 N N . LEU A 1 105 ? 8.806 -0.973 -7.307 1.00 89.25 105 LEU A N 1
ATOM 785 C CA . LEU A 1 105 ? 9.188 -1.758 -8.489 1.00 89.25 105 LEU A CA 1
ATOM 786 C C . LEU A 1 105 ? 8.225 -1.544 -9.653 1.00 89.25 105 LEU A C 1
ATOM 788 O O . LEU A 1 105 ? 8.655 -1.363 -10.790 1.00 89.25 105 LEU A O 1
ATOM 792 N N . LEU A 1 106 ? 6.924 -1.564 -9.370 1.00 89.94 106 LEU A N 1
ATOM 793 C CA . LEU A 1 106 ? 5.893 -1.354 -10.371 1.00 89.94 106 LEU A CA 1
ATOM 794 C C . LEU A 1 106 ? 5.995 0.051 -10.969 1.00 89.94 106 LEU A C 1
ATOM 796 O O . LEU A 1 106 ? 5.921 0.186 -12.183 1.00 89.94 106 LEU A O 1
ATOM 800 N N . ALA A 1 107 ? 6.202 1.082 -10.147 1.00 89.31 107 ALA A N 1
ATOM 801 C CA . ALA A 1 107 ? 6.381 2.449 -10.627 1.00 89.31 107 ALA A CA 1
ATOM 802 C C . ALA A 1 107 ? 7.560 2.559 -11.596 1.00 89.31 107 ALA A C 1
ATOM 804 O O . ALA A 1 107 ? 7.398 3.101 -12.684 1.00 89.31 107 ALA A O 1
ATOM 805 N N . SER A 1 108 ? 8.712 1.994 -11.229 1.00 85.69 108 SER A N 1
ATOM 806 C CA . SER A 1 108 ? 9.903 1.998 -12.078 1.00 85.69 108 SER A CA 1
ATOM 807 C C . SER A 1 108 ? 9.730 1.162 -13.343 1.00 85.69 108 SER A C 1
ATOM 809 O O . SER A 1 108 ? 10.196 1.559 -14.400 1.00 85.69 108 SER A O 1
ATOM 811 N N . ALA A 1 109 ? 9.024 0.031 -13.279 1.00 85.12 109 ALA A N 1
ATOM 812 C CA . ALA A 1 109 ? 8.724 -0.779 -14.460 1.00 85.12 109 ALA A CA 1
ATOM 813 C C . ALA A 1 109 ? 7.709 -0.116 -15.409 1.00 85.12 109 ALA A C 1
ATOM 815 O O . ALA A 1 109 ? 7.585 -0.530 -16.560 1.00 85.12 109 ALA A O 1
ATOM 816 N N . LEU A 1 110 ? 6.945 0.869 -14.930 1.00 86.44 110 LEU A N 1
ATOM 817 C CA . LEU A 1 110 ? 6.003 1.651 -15.733 1.00 86.44 110 LEU A CA 1
ATOM 818 C C . LEU A 1 110 ? 6.608 2.956 -16.259 1.00 86.44 110 LEU A C 1
ATOM 820 O O . LEU A 1 110 ? 6.016 3.560 -17.152 1.00 86.44 110 LEU A O 1
ATOM 824 N N . ASP A 1 111 ? 7.760 3.361 -15.731 1.00 83.75 111 ASP A N 1
ATOM 825 C CA . ASP A 1 111 ? 8.549 4.485 -16.218 1.00 83.75 111 ASP A CA 1
ATOM 826 C C . ASP A 1 111 ? 9.371 4.036 -17.437 1.00 83.75 111 ASP A C 1
ATOM 828 O O . ASP A 1 111 ? 10.316 3.256 -17.324 1.00 83.75 111 ASP A O 1
ATOM 832 N N . ASP A 1 112 ? 8.956 4.445 -18.637 1.00 72.44 112 ASP A N 1
ATOM 833 C CA . ASP A 1 112 ? 9.593 4.026 -19.887 1.00 72.44 112 ASP A CA 1
ATOM 834 C C . ASP A 1 112 ? 10.819 4.864 -20.275 1.00 72.44 112 ASP A C 1
ATOM 836 O O . ASP A 1 112 ? 11.560 4.453 -21.178 1.00 72.44 112 ASP A O 1
ATOM 840 N N . GLU A 1 113 ? 11.060 5.966 -19.560 1.00 73.81 113 GLU A N 1
ATOM 841 C CA . GLU A 1 113 ? 12.189 6.877 -19.759 1.00 73.81 113 GLU A CA 1
ATOM 842 C C . GLU A 1 113 ? 13.443 6.451 -18.974 1.00 73.81 113 GLU A C 1
ATOM 844 O O . GLU A 1 113 ? 14.555 6.840 -19.339 1.00 73.81 113 GLU A O 1
ATOM 849 N N . ALA A 1 114 ? 13.296 5.622 -17.935 1.00 68.50 114 ALA A N 1
ATOM 850 C CA . ALA A 1 114 ? 14.413 5.179 -17.102 1.00 68.50 114 ALA A CA 1
ATOM 851 C C . ALA A 1 114 ? 15.352 4.193 -17.845 1.00 68.50 114 ALA A C 1
ATOM 853 O O . ALA A 1 114 ? 14.872 3.222 -18.454 1.00 68.50 114 ALA A O 1
ATOM 854 N N . PRO A 1 115 ? 16.689 4.386 -17.788 1.00 70.88 115 PRO A N 1
ATOM 855 C CA . PRO A 1 115 ? 17.665 3.413 -18.281 1.00 70.88 115 PRO A CA 1
ATOM 856 C C . PRO A 1 115 ? 17.492 2.041 -17.617 1.00 70.88 115 PRO A C 1
ATOM 858 O O . PRO A 1 115 ? 17.172 1.940 -16.432 1.00 70.88 115 PRO A O 1
ATOM 861 N N . VAL A 1 116 ? 17.737 0.961 -18.365 1.00 67.75 116 VAL A N 1
ATOM 862 C CA . VAL A 1 116 ? 17.564 -0.416 -17.858 1.00 67.75 116 VAL A CA 1
ATOM 863 C C . VAL A 1 116 ? 18.540 -0.708 -16.717 1.00 67.75 116 VAL A C 1
ATOM 865 O O . VAL A 1 116 ? 18.194 -1.405 -15.768 1.00 67.75 116 VAL A O 1
ATOM 868 N N . GLU A 1 117 ? 19.732 -0.126 -16.780 1.00 69.81 117 GLU A N 1
ATOM 869 C CA . GLU A 1 117 ? 20.795 -0.228 -15.782 1.00 69.81 117 GLU A CA 1
ATOM 870 C C . GLU A 1 117 ? 20.422 0.447 -14.453 1.00 69.81 117 GLU A C 1
ATOM 872 O O . GLU A 1 117 ? 20.942 0.076 -13.402 1.00 69.81 117 GLU A O 1
ATOM 877 N N . GLU A 1 118 ? 19.496 1.408 -14.489 1.00 68.31 118 GLU A N 1
ATOM 878 C CA . GLU A 1 118 ? 18.943 2.091 -13.315 1.00 68.31 118 GLU A CA 1
ATOM 879 C C . GLU A 1 118 ? 17.656 1.417 -12.810 1.00 68.31 118 GLU A C 1
ATOM 881 O O . GLU A 1 118 ? 17.083 1.834 -11.800 1.00 68.31 118 GLU A O 1
ATOM 886 N N . SER A 1 119 ? 17.200 0.350 -13.481 1.00 67.81 119 SER A N 1
ATOM 887 C CA . SER A 1 119 ? 15.993 -0.369 -13.091 1.00 67.81 119 SER A CA 1
ATOM 888 C C . SER A 1 119 ? 16.203 -1.088 -11.754 1.00 67.81 119 SER A C 1
ATOM 890 O O . SER A 1 119 ? 17.072 -1.962 -11.644 1.00 67.81 119 SER A O 1
ATOM 892 N N . PRO A 1 120 ? 15.367 -0.822 -10.734 1.00 67.62 120 PRO A N 1
ATOM 893 C CA . PRO A 1 120 ? 15.480 -1.488 -9.440 1.00 67.62 120 PRO A CA 1
ATOM 894 C C . PRO A 1 120 ? 15.254 -3.006 -9.521 1.00 67.62 120 PRO A C 1
ATOM 896 O O . PRO A 1 120 ? 15.671 -3.724 -8.615 1.00 67.62 120 PRO A O 1
ATOM 899 N N . LEU A 1 121 ? 14.690 -3.521 -10.623 1.00 69.31 121 LEU A N 1
ATOM 900 C CA . LEU A 1 121 ? 14.593 -4.962 -10.884 1.00 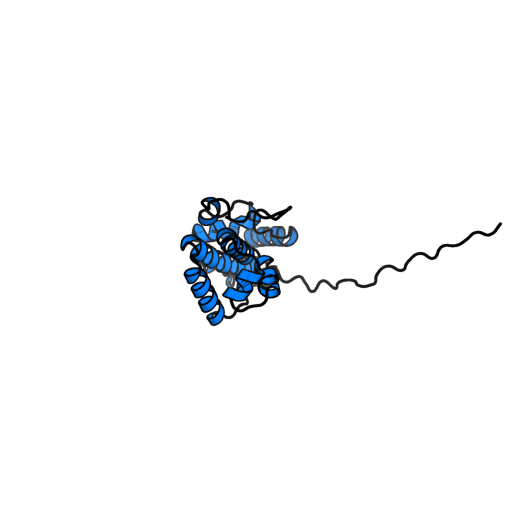69.31 121 LEU A CA 1
ATOM 901 C C . LEU A 1 121 ? 15.965 -5.652 -10.958 1.00 69.31 121 LEU A C 1
ATOM 903 O O . LEU A 1 121 ? 16.072 -6.811 -10.568 1.00 69.31 121 LEU A O 1
ATOM 907 N N . GLY A 1 122 ? 17.007 -4.958 -11.428 1.00 67.12 122 GLY A N 1
ATOM 908 C CA . GLY A 1 122 ? 18.371 -5.498 -11.481 1.00 67.12 122 GLY A CA 1
ATOM 909 C C . GLY A 1 122 ? 19.111 -5.438 -10.141 1.00 67.12 122 GLY A C 1
ATOM 910 O O . GLY A 1 122 ? 20.052 -6.198 -9.919 1.00 67.12 122 GLY A O 1
ATOM 911 N N . ALA A 1 123 ? 18.681 -4.557 -9.234 1.00 70.75 123 ALA A N 1
ATOM 912 C CA . ALA A 1 123 ? 19.329 -4.329 -7.943 1.00 70.75 123 ALA A CA 1
ATOM 913 C C . ALA A 1 123 ? 18.700 -5.128 -6.788 1.00 70.75 123 ALA A C 1
ATOM 915 O O . ALA A 1 123 ? 19.302 -5.229 -5.716 1.00 70.75 123 ALA A O 1
ATOM 916 N N . TRP A 1 124 ? 17.479 -5.647 -6.953 1.00 80.06 124 TRP A N 1
ATOM 917 C CA . TRP A 1 124 ? 16.719 -6.276 -5.871 1.00 80.06 124 TRP A CA 1
ATOM 918 C C . TRP A 1 124 ? 16.690 -7.800 -5.990 1.00 80.06 124 TRP A C 1
ATOM 920 O O . TRP A 1 124 ? 16.452 -8.371 -7.052 1.00 80.06 124 TRP A O 1
ATOM 930 N N . VAL A 1 125 ? 16.877 -8.483 -4.858 1.00 80.00 125 VAL A N 1
ATOM 931 C CA . VAL A 1 125 ? 16.681 -9.934 -4.774 1.00 80.00 125 VAL A CA 1
ATOM 932 C C . VAL A 1 125 ? 15.182 -10.211 -4.713 1.00 80.00 125 VAL A C 1
ATOM 934 O O . VAL A 1 125 ? 14.536 -9.936 -3.703 1.00 80.00 125 VAL A O 1
ATOM 937 N N . MET A 1 126 ? 14.630 -10.781 -5.785 1.00 85.06 126 MET A N 1
ATOM 938 C CA . MET A 1 126 ? 13.210 -11.133 -5.873 1.00 85.06 126 MET A CA 1
ATOM 939 C C . MET A 1 126 ? 12.874 -12.297 -4.931 1.00 85.06 126 MET A C 1
ATOM 941 O O . MET A 1 126 ? 12.943 -13.471 -5.297 1.00 85.06 126 MET A O 1
ATOM 945 N N . GLN A 1 127 ? 12.520 -11.965 -3.690 1.00 90.00 127 GLN A N 1
ATOM 946 C CA . GLN A 1 127 ? 12.035 -12.928 -2.705 1.00 90.00 127 GLN A CA 1
ATOM 947 C C . GLN A 1 127 ? 10.598 -13.357 -3.025 1.00 90.00 127 GLN A C 1
ATOM 949 O O . GLN A 1 127 ? 9.822 -12.617 -3.631 1.00 90.00 127 GLN A O 1
ATOM 954 N N . ARG A 1 128 ? 10.236 -14.579 -2.620 1.00 91.44 128 ARG A N 1
ATOM 955 C CA . ARG A 1 128 ? 8.936 -15.184 -2.949 1.00 91.44 128 ARG A CA 1
ATOM 956 C C . ARG A 1 128 ? 7.752 -14.320 -2.509 1.00 91.44 128 ARG A C 1
ATOM 958 O O . ARG A 1 128 ? 6.802 -14.167 -3.265 1.00 91.44 128 ARG A O 1
ATOM 965 N N . ASP A 1 129 ? 7.801 -13.778 -1.302 1.00 92.44 129 ASP A N 1
ATOM 966 C CA . ASP A 1 129 ? 6.737 -12.949 -0.735 1.00 92.44 129 ASP A CA 1
ATOM 967 C C . ASP A 1 129 ? 6.563 -11.620 -1.489 1.00 92.44 129 ASP A C 1
ATOM 969 O O . ASP A 1 129 ? 5.434 -11.221 -1.768 1.00 92.44 129 ASP A O 1
ATOM 973 N N . LEU A 1 130 ? 7.663 -10.984 -1.902 1.00 93.94 130 LEU A N 1
ATOM 974 C CA . LEU A 1 130 ? 7.638 -9.811 -2.775 1.00 93.94 130 LEU A CA 1
ATOM 975 C C . LEU A 1 130 ? 7.033 -10.144 -4.148 1.00 93.94 130 LEU A C 1
ATOM 977 O O . LEU A 1 130 ? 6.179 -9.408 -4.640 1.00 93.94 130 LEU A O 1
ATOM 981 N N . VAL A 1 131 ? 7.429 -11.271 -4.750 1.00 93.44 131 VAL A N 1
ATOM 982 C CA . VAL A 1 131 ? 6.892 -11.729 -6.045 1.00 93.44 131 VAL A CA 1
ATOM 983 C C . VAL A 1 131 ? 5.392 -12.002 -5.960 1.00 93.44 131 VAL A C 1
ATOM 985 O O . VAL A 1 131 ? 4.653 -11.596 -6.855 1.00 93.44 131 VAL A O 1
ATOM 988 N N . GLU A 1 132 ? 4.921 -12.659 -4.897 1.00 96.12 132 GLU A N 1
ATOM 989 C CA . GLU A 1 132 ? 3.492 -12.920 -4.697 1.00 96.12 132 GLU A CA 1
ATOM 990 C C . GLU A 1 132 ? 2.684 -11.614 -4.637 1.00 96.12 132 GLU A C 1
ATOM 992 O O . GLU A 1 132 ? 1.637 -11.505 -5.275 1.00 96.12 132 GLU A O 1
ATOM 997 N N . VAL A 1 133 ? 3.190 -10.608 -3.918 1.00 96.31 133 VAL A N 1
ATOM 998 C CA . VAL A 1 133 ? 2.538 -9.299 -3.781 1.00 96.31 133 VAL A CA 1
ATOM 999 C C . VAL A 1 133 ? 2.572 -8.505 -5.096 1.00 96.31 133 VAL A C 1
ATOM 1001 O O . VAL A 1 133 ? 1.548 -7.949 -5.494 1.00 96.31 133 VAL A O 1
ATOM 1004 N N . LEU A 1 134 ? 3.704 -8.496 -5.809 1.00 93.88 134 LEU A N 1
ATOM 1005 C CA . LEU A 1 134 ? 3.865 -7.812 -7.100 1.00 93.88 134 LEU A CA 1
ATOM 1006 C C . LEU A 1 134 ? 3.009 -8.438 -8.212 1.00 93.88 134 LEU A C 1
ATOM 1008 O O . LEU A 1 134 ? 2.457 -7.728 -9.052 1.00 93.88 134 LEU A O 1
ATOM 1012 N N . ALA A 1 135 ? 2.886 -9.767 -8.230 1.00 94.19 135 ALA A N 1
ATOM 1013 C CA . ALA A 1 135 ? 2.117 -10.485 -9.245 1.00 94.19 135 ALA A CA 1
ATOM 1014 C C . ALA A 1 135 ? 0.599 -10.384 -9.033 1.00 94.19 135 ALA A C 1
ATOM 1016 O O . ALA A 1 135 ? -0.161 -10.562 -9.989 1.00 94.19 135 ALA A O 1
ATOM 1017 N N . TRP A 1 136 ? 0.155 -10.082 -7.811 1.00 95.88 136 TRP A N 1
ATOM 1018 C CA . TRP A 1 136 ? -1.257 -10.027 -7.438 1.00 95.88 136 TRP A CA 1
ATOM 1019 C C . TRP A 1 136 ? -2.128 -9.168 -8.376 1.00 95.88 136 TRP A C 1
ATOM 1021 O O . TRP A 1 136 ? -3.112 -9.700 -8.896 1.00 95.88 136 TRP A O 1
ATOM 1031 N N . PRO A 1 137 ? -1.795 -7.901 -8.697 1.00 94.31 137 PRO A N 1
ATOM 1032 C CA . PRO A 1 137 ? -2.590 -7.112 -9.645 1.00 94.31 137 PRO A CA 1
ATOM 1033 C C . PRO A 1 137 ? -2.582 -7.648 -11.089 1.00 94.31 137 PRO A C 1
ATOM 1035 O O . PRO A 1 137 ? -3.402 -7.237 -11.912 1.00 94.31 137 PRO A O 1
ATOM 1038 N N . LEU A 1 138 ? -1.662 -8.556 -11.429 1.00 92.00 138 LEU A N 1
ATOM 1039 C CA . LEU A 1 138 ? -1.512 -9.110 -12.776 1.00 92.00 138 LEU A CA 1
ATOM 1040 C C . LEU A 1 138 ? -2.319 -10.400 -12.961 1.00 92.00 138 LEU A C 1
ATOM 1042 O O . LEU A 1 138 ? -2.895 -10.620 -14.031 1.00 92.00 138 LEU A O 1
ATOM 1046 N N . ASN A 1 139 ? -2.356 -11.257 -11.939 1.00 92.94 139 ASN A N 1
ATOM 1047 C CA . ASN A 1 139 ? -2.990 -12.579 -11.998 1.00 92.94 139 ASN A CA 1
ATOM 1048 C C . ASN A 1 139 ? -4.239 -12.719 -11.107 1.00 92.94 139 ASN A C 1
ATOM 1050 O O . ASN A 1 139 ? -4.945 -13.716 -11.223 1.00 92.94 139 ASN A O 1
ATOM 1054 N N . GLY A 1 140 ? -4.527 -11.743 -10.240 1.00 94.12 140 GLY A N 1
ATOM 1055 C CA . GLY A 1 140 ? -5.658 -11.765 -9.307 1.00 94.12 140 GLY A CA 1
ATOM 1056 C C . GLY A 1 140 ? -5.478 -12.694 -8.100 1.00 94.12 140 GLY A C 1
ATOM 1057 O O . GLY A 1 140 ? -6.388 -12.822 -7.284 1.00 94.12 140 GLY A O 1
ATOM 1058 N N . VAL A 1 141 ? -4.317 -13.332 -7.950 1.00 95.50 141 VAL A N 1
ATOM 1059 C CA . VAL A 1 141 ? -4.024 -14.276 -6.870 1.00 95.50 141 VAL A CA 1
ATOM 1060 C C . VAL A 1 141 ? -3.420 -13.523 -5.690 1.00 95.50 141 VAL A C 1
ATOM 1062 O O . VAL A 1 141 ? -2.290 -13.049 -5.764 1.00 95.50 141 VAL A O 1
ATOM 1065 N N . ALA A 1 142 ? -4.166 -13.435 -4.587 1.00 96.25 142 ALA A N 1
ATOM 1066 C CA . ALA A 1 142 ? -3.686 -12.781 -3.372 1.00 96.25 142 ALA A CA 1
ATOM 1067 C C . ALA A 1 142 ? -2.447 -13.488 -2.795 1.00 96.25 142 ALA A C 1
ATOM 1069 O O . ALA A 1 142 ? -2.366 -14.716 -2.896 1.00 96.25 142 ALA A O 1
ATOM 1070 N N . PRO A 1 143 ? -1.504 -12.760 -2.170 1.00 97.00 143 PRO A N 1
ATOM 1071 C CA . PRO A 1 143 ? -0.339 -13.355 -1.520 1.00 97.00 143 PRO A CA 1
ATOM 1072 C C . PRO A 1 143 ? -0.761 -14.221 -0.326 1.00 97.00 143 PRO A C 1
ATOM 1074 O O . PRO A 1 143 ? -1.825 -14.005 0.267 1.00 97.00 143 PRO A O 1
ATOM 1077 N N . GLN A 1 144 ? 0.069 -15.199 0.043 1.00 95.69 144 GLN A N 1
ATOM 1078 C CA . GLN A 1 144 ? -0.248 -16.178 1.090 1.00 95.69 144 GLN A CA 1
ATOM 1079 C C . GLN A 1 144 ? -0.779 -15.550 2.400 1.00 95.69 144 GLN A C 1
ATOM 1081 O O . GLN A 1 144 ? -1.856 -15.973 2.826 1.00 95.69 144 GLN A O 1
ATOM 1086 N N . PRO A 1 145 ? -0.157 -14.498 2.981 1.00 94.69 145 PRO A N 1
ATOM 1087 C CA . PRO A 1 145 ? -0.643 -13.892 4.225 1.00 94.69 145 PRO A CA 1
ATOM 1088 C C . PRO A 1 145 ? -2.048 -13.297 4.137 1.00 94.69 145 PRO A C 1
ATOM 1090 O O . PRO A 1 145 ? -2.697 -13.133 5.162 1.00 94.69 145 PRO A O 1
ATOM 1093 N N . VAL A 1 146 ? -2.509 -12.937 2.934 1.00 95.62 146 VAL A N 1
ATOM 1094 C CA . VAL A 1 146 ? -3.858 -12.406 2.702 1.00 95.62 146 VAL A CA 1
ATOM 1095 C C . VAL A 1 146 ? -4.855 -13.539 2.454 1.00 95.62 146 VAL A C 1
ATOM 1097 O O . VAL A 1 146 ? -5.987 -13.462 2.924 1.00 95.62 146 VAL A O 1
ATOM 1100 N N . ARG A 1 147 ? -4.449 -14.608 1.752 1.00 94.50 147 ARG A N 1
ATOM 1101 C CA . ARG A 1 147 ? -5.311 -15.779 1.494 1.00 94.50 147 ARG A CA 1
ATOM 1102 C C . ARG A 1 147 ? -5.665 -16.555 2.760 1.00 94.50 147 ARG A C 1
ATOM 1104 O O . ARG A 1 147 ? -6.742 -17.132 2.825 1.00 94.50 147 ARG A O 1
ATOM 1111 N N . GLU A 1 148 ? -4.759 -16.589 3.732 1.00 94.75 148 GLU A N 1
ATOM 1112 C CA . GLU A 1 148 ? -4.925 -17.337 4.986 1.00 94.75 148 GLU A CA 1
ATOM 1113 C C . GLU A 1 148 ? -5.751 -16.587 6.043 1.00 94.75 148 GLU A C 1
ATOM 1115 O O . GLU A 1 148 ? -5.983 -17.107 7.135 1.00 94.75 148 GLU A O 1
ATOM 1120 N N . LEU A 1 149 ? -6.206 -15.367 5.742 1.00 93.38 149 LEU A N 1
ATOM 1121 C CA . LEU A 1 149 ? -6.980 -14.575 6.689 1.00 93.38 149 LEU A CA 1
ATOM 1122 C C . LEU A 1 149 ? -8.382 -15.152 6.909 1.00 93.38 149 LEU A C 1
ATOM 1124 O O . LEU A 1 149 ? -9.031 -15.600 5.958 1.00 93.38 149 LEU A O 1
ATOM 1128 N N . PRO A 1 150 ? -8.914 -15.053 8.139 1.00 93.25 150 PRO A N 1
ATOM 1129 C CA . PRO A 1 150 ? -10.332 -15.266 8.360 1.00 93.25 150 PRO A CA 1
ATOM 1130 C C . PRO A 1 150 ? -11.158 -14.185 7.646 1.00 93.25 150 PRO A C 1
ATOM 1132 O O . PRO A 1 150 ? -10.663 -13.127 7.239 1.00 93.25 150 PRO A O 1
ATOM 1135 N N . SER A 1 151 ? -12.463 -14.434 7.525 1.00 90.31 151 SER A N 1
ATOM 1136 C CA . SER A 1 151 ? -13.391 -13.403 7.052 1.00 90.31 151 SER A CA 1
ATOM 1137 C C . SER A 1 151 ? -13.336 -12.172 7.969 1.00 90.31 151 SER A C 1
ATOM 1139 O O . SER A 1 151 ? -13.305 -12.337 9.192 1.00 90.31 151 SER A O 1
ATOM 1141 N N . PRO A 1 152 ? -13.329 -10.945 7.412 1.00 91.19 152 PRO A N 1
ATOM 1142 C CA . PRO A 1 152 ? -13.218 -9.739 8.220 1.00 91.19 152 PRO A CA 1
ATOM 1143 C C . PRO A 1 152 ? -14.438 -9.591 9.147 1.00 91.19 152 PRO A C 1
ATOM 1145 O O . PRO A 1 152 ? -15.559 -9.892 8.724 1.00 91.19 152 PRO A O 1
ATOM 1148 N N . PRO A 1 153 ? -14.270 -9.059 10.376 1.00 91.19 153 PRO A N 1
ATOM 1149 C CA . PRO A 1 153 ? -15.361 -8.924 11.348 1.00 91.19 153 PRO A CA 1
ATOM 1150 C C . PRO A 1 153 ? -16.546 -8.092 10.846 1.00 91.19 153 PRO A C 1
ATOM 1152 O O . PRO A 1 153 ? -17.690 -8.313 11.241 1.00 91.19 153 PRO A O 1
ATOM 1155 N N . ARG A 1 154 ? -16.273 -7.113 9.977 1.00 86.62 154 ARG A N 1
ATOM 1156 C CA . ARG A 1 154 ? -17.279 -6.245 9.364 1.00 86.62 154 ARG A CA 1
ATOM 1157 C C . ARG A 1 154 ? -17.239 -6.435 7.844 1.00 86.62 154 ARG A C 1
ATOM 1159 O O . ARG A 1 154 ? -16.500 -5.712 7.173 1.00 86.62 154 ARG A O 1
ATOM 1166 N N . PRO A 1 155 ? -18.000 -7.396 7.285 1.00 75.19 155 PRO A N 1
ATOM 1167 C CA . PRO A 1 155 ? -18.031 -7.610 5.846 1.00 75.19 155 PRO A CA 1
ATOM 1168 C C . PRO A 1 155 ? -18.557 -6.362 5.138 1.00 75.19 155 PRO A C 1
ATOM 1170 O O . PRO A 1 155 ? -19.488 -5.691 5.598 1.00 75.19 155 PRO A O 1
ATOM 1173 N N . ARG A 1 156 ? -17.923 -6.025 4.014 1.00 73.81 156 ARG A N 1
ATOM 1174 C CA . ARG A 1 156 ? -18.273 -4.829 3.252 1.00 73.81 156 ARG A CA 1
ATOM 1175 C C . ARG A 1 156 ? -19.633 -4.997 2.575 1.00 73.81 156 ARG A C 1
ATOM 1177 O O . ARG A 1 156 ? -20.032 -6.100 2.212 1.00 73.81 156 ARG A O 1
ATOM 1184 N N . ARG A 1 157 ? -20.336 -3.880 2.384 1.00 75.69 157 ARG A N 1
ATOM 1185 C CA . ARG A 1 157 ? -21.593 -3.832 1.629 1.00 75.69 157 ARG A CA 1
ATOM 1186 C C . ARG A 1 157 ? -21.326 -3.362 0.200 1.00 75.69 157 ARG A C 1
ATOM 1188 O O . ARG A 1 157 ? -20.673 -2.340 0.013 1.00 75.69 157 ARG A O 1
ATOM 1195 N N . GLY A 1 158 ? -21.889 -4.074 -0.774 1.00 80.31 158 GLY A N 1
ATOM 1196 C CA . GLY A 1 158 ? -21.844 -3.720 -2.194 1.00 80.31 158 GLY A CA 1
ATOM 1197 C C . GLY A 1 158 ? -20.604 -4.223 -2.951 1.00 80.31 158 GLY A C 1
ATOM 1198 O O . GLY A 1 158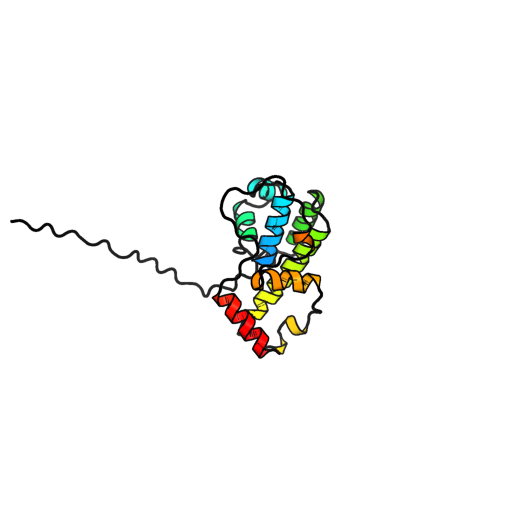 ? -19.725 -4.846 -2.354 1.00 80.31 158 GLY A O 1
ATOM 1199 N N . PRO A 1 159 ? -20.540 -3.973 -4.273 1.00 77.44 159 PRO A N 1
ATOM 1200 C CA . PRO A 1 159 ? -19.422 -4.391 -5.115 1.00 77.44 159 PRO A CA 1
ATOM 1201 C C . PRO A 1 159 ? -18.123 -3.687 -4.705 1.00 77.44 159 PRO A C 1
ATOM 1203 O O . PRO A 1 159 ? -18.082 -2.463 -4.575 1.00 77.44 159 PRO A O 1
ATOM 1206 N N . ALA A 1 160 ? -17.053 -4.454 -4.517 1.00 80.38 160 ALA A N 1
ATOM 1207 C CA . ALA A 1 160 ? -15.714 -3.946 -4.245 1.00 80.38 160 ALA A CA 1
ATOM 1208 C C . ALA A 1 160 ? -14.681 -4.813 -4.978 1.00 80.38 160 ALA A C 1
ATOM 1210 O O . ALA A 1 160 ? -14.937 -6.003 -5.175 1.00 80.38 160 ALA A O 1
ATOM 1211 N N . PRO A 1 161 ? -13.521 -4.249 -5.357 1.00 84.56 161 PRO A N 1
ATOM 1212 C CA . PRO A 1 161 ? -12.464 -5.032 -5.980 1.00 84.56 161 PRO A CA 1
ATOM 1213 C C . PRO A 1 161 ? -11.964 -6.098 -4.999 1.00 84.56 161 PRO A C 1
ATOM 1215 O O . PRO A 1 161 ? -11.827 -5.820 -3.803 1.00 84.56 161 PRO A O 1
ATOM 1218 N N . ALA A 1 162 ? -11.716 -7.305 -5.514 1.00 86.38 162 ALA A N 1
ATOM 1219 C CA . ALA A 1 162 ? -11.223 -8.456 -4.750 1.00 86.38 162 ALA A CA 1
ATOM 1220 C C . ALA A 1 162 ? -9.692 -8.441 -4.551 1.00 86.38 162 ALA A C 1
ATOM 1222 O O . ALA A 1 162 ? -9.150 -9.249 -3.795 1.00 86.38 162 ALA A O 1
ATOM 1223 N N . GLY A 1 163 ? -8.999 -7.514 -5.213 1.00 92.25 163 GLY A N 1
ATOM 1224 C CA . GLY A 1 163 ? -7.558 -7.311 -5.133 1.00 92.25 163 GLY A CA 1
ATOM 1225 C C . GLY A 1 163 ? -7.159 -5.912 -5.613 1.00 92.25 163 GLY A C 1
ATOM 1226 O O . GLY A 1 163 ? -8.026 -5.133 -6.019 1.00 92.25 163 GLY A O 1
ATOM 1227 N N . PRO A 1 164 ? -5.861 -5.579 -5.580 1.00 94.25 164 PRO A N 1
ATOM 1228 C CA . PRO A 1 164 ? -5.347 -4.387 -6.237 1.00 94.25 164 PRO A CA 1
ATOM 1229 C C . PRO A 1 164 ? -5.564 -4.506 -7.750 1.00 94.25 164 PRO A C 1
ATOM 1231 O O . PRO A 1 164 ? -5.212 -5.514 -8.359 1.00 94.25 164 PRO A O 1
ATOM 1234 N N . GLU A 1 165 ? -6.145 -3.480 -8.366 1.00 90.94 165 GLU A N 1
ATOM 1235 C CA . GLU A 1 165 ? -6.431 -3.467 -9.802 1.00 90.94 165 GLU A CA 1
ATOM 1236 C C . GLU A 1 165 ? -5.476 -2.517 -10.522 1.00 90.94 165 GLU A C 1
ATOM 1238 O O . GLU A 1 165 ? -5.449 -1.312 -10.255 1.00 90.94 165 GLU A O 1
ATOM 1243 N N . LEU A 1 166 ? -4.705 -3.064 -11.461 1.00 89.25 166 LEU A N 1
ATOM 1244 C CA . LEU A 1 166 ? -3.868 -2.280 -12.360 1.00 89.25 166 LEU A CA 1
ATOM 1245 C C . LEU A 1 166 ? -4.662 -1.947 -13.635 1.00 89.25 166 LEU A C 1
ATOM 1247 O O . LEU A 1 166 ? -5.210 -2.868 -14.252 1.00 89.25 166 LEU A O 1
ATOM 1251 N N . PRO A 1 167 ? -4.734 -0.670 -14.065 1.00 88.62 167 PRO A N 1
ATOM 1252 C CA . PRO A 1 167 ? -5.372 -0.308 -15.327 1.00 88.62 167 PRO A CA 1
ATOM 1253 C C . PRO A 1 167 ? -4.806 -1.110 -16.507 1.00 88.62 167 PRO A C 1
ATOM 1255 O O . PRO A 1 167 ? -3.623 -1.447 -16.537 1.00 88.62 167 PRO A O 1
ATOM 1258 N N . SER A 1 168 ? -5.636 -1.396 -17.513 1.00 87.50 168 SER A N 1
ATOM 1259 C CA . SER A 1 168 ? -5.233 -2.215 -18.667 1.00 87.50 168 SER A CA 1
ATOM 1260 C C . SER A 1 168 ? -4.033 -1.639 -19.431 1.00 87.50 168 SER A C 1
ATOM 1262 O O . SER A 1 168 ? -3.178 -2.405 -19.876 1.00 87.50 168 SER A O 1
ATOM 1264 N N . GLY A 1 169 ? -3.943 -0.308 -19.539 1.00 88.62 169 GLY A N 1
ATOM 1265 C CA . GLY A 1 169 ? -2.802 0.395 -20.133 1.00 88.62 169 GLY A CA 1
ATOM 1266 C C . GLY A 1 169 ? -1.505 0.162 -19.356 1.00 88.62 169 GLY A C 1
ATOM 1267 O O . GLY A 1 169 ? -0.520 -0.291 -19.936 1.00 88.62 169 GLY A O 1
ATOM 1268 N N . ASP A 1 170 ? -1.536 0.376 -18.040 1.00 89.75 170 ASP A N 1
ATOM 1269 C CA . ASP A 1 170 ? -0.395 0.149 -17.145 1.00 89.75 170 ASP A CA 1
ATOM 1270 C C . ASP A 1 170 ? 0.043 -1.320 -17.194 1.00 89.75 170 ASP A C 1
ATOM 1272 O O . ASP A 1 170 ? 1.218 -1.626 -17.381 1.00 89.75 170 ASP A O 1
ATOM 1276 N N . ARG A 1 171 ? -0.908 -2.260 -17.150 1.00 90.19 171 ARG A N 1
ATOM 1277 C CA . ARG A 1 171 ? -0.619 -3.693 -17.277 1.00 90.19 171 ARG A CA 1
ATOM 1278 C C . ARG A 1 171 ? 0.073 -4.030 -18.603 1.00 90.19 171 ARG A C 1
ATOM 1280 O O . ARG A 1 171 ? 1.026 -4.806 -18.611 1.00 90.19 171 ARG A O 1
ATOM 1287 N N . ALA A 1 172 ? -0.383 -3.468 -19.723 1.00 89.94 172 ALA A N 1
ATOM 1288 C CA . ALA A 1 172 ? 0.251 -3.679 -21.025 1.00 89.94 172 ALA A CA 1
ATOM 1289 C C . ALA A 1 172 ? 1.668 -3.083 -21.081 1.00 89.94 172 ALA A C 1
ATOM 1291 O O . ALA A 1 172 ? 2.576 -3.710 -21.633 1.00 89.94 172 ALA A O 1
ATOM 1292 N N . THR A 1 173 ? 1.867 -1.903 -20.489 1.00 88.44 173 THR A N 1
ATOM 1293 C CA . THR A 1 173 ? 3.183 -1.263 -20.358 1.00 88.44 173 THR A CA 1
ATOM 1294 C C . THR A 1 173 ? 4.141 -2.110 -19.536 1.00 88.44 173 THR A C 1
ATOM 1296 O O . THR A 1 173 ? 5.237 -2.389 -20.018 1.00 88.44 173 THR A O 1
ATOM 1299 N N . PHE A 1 174 ? 3.706 -2.618 -18.382 1.00 88.50 174 PHE A N 1
ATOM 1300 C CA . PHE A 1 174 ? 4.507 -3.507 -17.546 1.00 88.50 174 PHE A CA 1
ATOM 1301 C C . PHE A 1 174 ? 5.029 -4.716 -18.337 1.00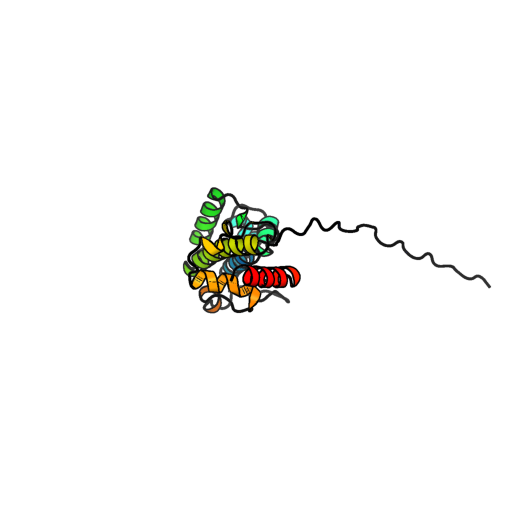 88.50 174 PHE A C 1
ATOM 1303 O O . PHE A 1 174 ? 6.232 -4.948 -18.404 1.00 88.50 174 PHE A O 1
ATOM 1310 N N . PHE A 1 175 ? 4.149 -5.463 -19.017 1.00 89.19 175 PHE A N 1
ATOM 1311 C CA . PHE A 1 175 ? 4.577 -6.636 -19.793 1.00 89.19 175 PHE A CA 1
ATOM 1312 C C . PHE A 1 175 ? 5.489 -6.285 -20.971 1.00 89.19 175 PHE A C 1
ATOM 1314 O O . PHE A 1 175 ? 6.381 -7.066 -21.304 1.00 89.19 175 PHE A O 1
ATOM 1321 N N . ARG A 1 176 ? 5.274 -5.133 -21.617 1.00 88.38 176 ARG A N 1
ATOM 1322 C CA . ARG A 1 176 ? 6.163 -4.644 -22.676 1.00 88.38 176 ARG A CA 1
ATOM 1323 C C . ARG A 1 176 ? 7.562 -4.367 -22.126 1.00 88.38 176 ARG A C 1
ATOM 1325 O O . ARG A 1 176 ? 8.528 -4.789 -22.752 1.00 88.38 176 ARG A O 1
ATOM 1332 N N . GLN A 1 177 ? 7.660 -3.719 -20.966 1.00 83.69 177 GLN A N 1
ATOM 1333 C CA . GLN A 1 177 ? 8.943 -3.417 -20.333 1.00 83.69 177 GLN A CA 1
ATOM 1334 C C . GLN A 1 177 ? 9.660 -4.681 -19.861 1.00 83.69 177 GLN A C 1
ATOM 1336 O O . GLN A 1 177 ? 10.815 -4.879 -20.221 1.00 83.69 177 GLN A O 1
ATOM 1341 N N . MET A 1 178 ? 8.956 -5.605 -19.201 1.00 84.25 178 MET A N 1
ATOM 1342 C CA . MET A 1 178 ? 9.536 -6.884 -18.770 1.00 84.25 178 MET A CA 1
ATOM 1343 C C . MET A 1 178 ? 10.127 -7.706 -19.925 1.00 84.25 178 MET A C 1
ATOM 1345 O O . MET A 1 178 ? 11.110 -8.411 -19.732 1.00 84.25 178 MET A O 1
ATOM 1349 N N . ARG A 1 179 ? 9.545 -7.624 -21.131 1.00 84.31 179 ARG A N 1
ATOM 1350 C CA . ARG A 1 179 ? 10.086 -8.280 -22.337 1.00 84.31 179 ARG A CA 1
ATOM 1351 C C . ARG A 1 179 ? 11.301 -7.569 -22.930 1.00 84.31 179 ARG A C 1
ATOM 1353 O O . ARG A 1 179 ? 12.042 -8.203 -23.664 1.00 84.31 179 ARG A O 1
ATOM 1360 N N . ARG A 1 180 ? 11.466 -6.267 -22.684 1.00 79.44 180 ARG A N 1
ATOM 1361 C CA . ARG A 1 180 ? 12.617 -5.484 -23.164 1.00 79.44 180 ARG A CA 1
ATOM 1362 C C . ARG A 1 180 ? 13.866 -5.753 -22.325 1.00 79.44 180 ARG A C 1
ATOM 1364 O O . ARG A 1 180 ? 14.970 -5.636 -22.838 1.00 79.44 180 ARG A O 1
ATOM 1371 N N . THR A 1 181 ? 13.681 -6.072 -21.047 1.00 73.62 181 THR A N 1
ATOM 1372 C CA . THR A 1 181 ? 14.757 -6.234 -20.060 1.00 73.62 181 THR A CA 1
ATOM 1373 C C . THR A 1 181 ? 15.175 -7.689 -19.811 1.00 73.62 181 THR A C 1
ATOM 1375 O O . THR A 1 181 ? 16.052 -7.908 -18.981 1.00 73.62 181 THR A O 1
ATOM 1378 N N . ALA A 1 182 ? 14.527 -8.669 -20.453 1.00 64.12 182 ALA A N 1
ATOM 1379 C CA . ALA A 1 182 ? 14.818 -10.105 -20.337 1.00 64.12 182 ALA A CA 1
ATOM 1380 C C . ALA A 1 182 ? 15.615 -10.599 -21.548 1.00 64.12 182 ALA A C 1
ATOM 1382 O O . ALA A 1 182 ? 16.501 -11.458 -21.345 1.00 64.12 182 ALA A O 1
#

pLDDT: mean 84.93, std 16.33, range [39.75, 98.12]

Foldseek 3Di:
DDDDDDDDDDPDPPPPPPPVPQFLLQLLLLCLLVLLCQLLVHDLCRLCVLLVHDSVVNVCNNRSVPHPLPPPPVSVVVSLVSSVVSPRDPLSSVLSVLSNVLSVLLSLLLPPPDDLVPRCVVVDDDDPSSCQSNCCQVPVRHGPSSVPRDRGPHDDPDDDDSHRHGPPVSNVSNVVSVVVND